Protein AF-A0A1B7NKE4-F1 (afdb_monomer_lite)

Organism: NCBI:txid1955775

Secondary structure (DSSP, 8-state):
-----PPPSEEEEEES-TTSTT-EEEEEETTEEE-TTTTS-SBSSTTS--B-----S-TT--------

Sequence (68 aa):
MSYSKSPSEYSVRKVGQPNTLEFRAYIERDGQPVSPFHDIPLYANEQQTILNMVVEIPRWTNAKLEVC

Structure (mmCIF, N/CA/C/O backbone):
data_AF-A0A1B7NKE4-F1
#
_entry.id   AF-A0A1B7NKE4-F1
#
loop_
_atom_site.group_PDB
_atom_site.id
_atom_site.type_symbol
_atom_site.label_atom_id
_atom_site.label_alt_id
_atom_site.label_comp_id
_atom_site.label_asym_id
_atom_site.label_entity_id
_atom_site.label_seq_id
_atom_site.pdbx_PDB_ins_code
_atom_site.Cartn_x
_atom_site.Cartn_y
_atom_site.Cartn_z
_atom_site.occupancy
_atom_site.B_iso_or_equiv
_atom_site.auth_seq_id
_atom_site.auth_comp_id
_atom_site.auth_asym_id
_atom_site.auth_atom_id
_atom_site.pdbx_PDB_model_num
ATOM 1 N N . MET A 1 1 ? -7.886 -19.092 20.449 1.00 43.44 1 MET A N 1
ATOM 2 C CA . MET A 1 1 ? -8.702 -18.071 19.759 1.00 43.44 1 MET A CA 1
ATOM 3 C C . MET A 1 1 ? -8.331 -18.057 18.285 1.00 43.44 1 MET A C 1
ATOM 5 O O . MET A 1 1 ? -7.303 -17.497 17.930 1.00 43.44 1 MET A O 1
ATOM 9 N N . SER A 1 2 ? -9.109 -18.726 17.435 1.00 45.78 2 SER A N 1
ATOM 10 C CA . SER A 1 2 ? -8.992 -18.567 15.984 1.00 45.78 2 SER A CA 1
ATOM 11 C C . SER A 1 2 ? -9.720 -17.284 15.599 1.00 45.78 2 SER A C 1
ATOM 13 O O . SER A 1 2 ? -10.948 -17.250 15.591 1.00 45.78 2 SER A O 1
ATOM 15 N N . TYR A 1 3 ? -8.982 -16.213 15.329 1.00 56.22 3 TYR A N 1
ATOM 16 C CA . TYR A 1 3 ? -9.572 -15.034 14.707 1.00 56.22 3 TYR A CA 1
ATOM 17 C C . TYR A 1 3 ? -9.898 -15.404 13.259 1.00 56.22 3 TYR A C 1
ATOM 19 O O . TYR A 1 3 ? -9.000 -15.515 12.425 1.00 56.22 3 TYR A O 1
ATOM 27 N N . SER A 1 4 ? -11.172 -15.667 12.959 1.00 54.12 4 SER A N 1
ATOM 28 C CA . SER A 1 4 ? -11.630 -15.736 11.574 1.00 54.12 4 SER A CA 1
ATOM 29 C C . SER A 1 4 ? -11.450 -14.345 10.976 1.00 54.12 4 SER A C 1
ATOM 31 O O . SER A 1 4 ? -12.131 -13.403 11.380 1.00 54.12 4 SER A O 1
ATOM 33 N N . LYS A 1 5 ? -10.487 -14.196 10.066 1.00 57.66 5 LYS A N 1
ATOM 34 C CA . LYS A 1 5 ? -10.265 -12.943 9.349 1.00 57.66 5 LYS A CA 1
ATOM 35 C C . LYS A 1 5 ? -11.479 -12.697 8.455 1.00 57.66 5 LYS A C 1
ATOM 37 O O . LYS A 1 5 ? -11.614 -13.355 7.426 1.00 57.66 5 LYS A O 1
ATOM 42 N N . SER A 1 6 ? -12.356 -11.781 8.857 1.00 64.00 6 SER A N 1
ATOM 43 C CA . SER A 1 6 ? -13.375 -11.246 7.958 1.00 64.00 6 SER A CA 1
ATOM 44 C C . SER A 1 6 ? -12.680 -10.713 6.699 1.00 64.00 6 SER A C 1
ATOM 46 O O . SER A 1 6 ? -11.581 -10.150 6.813 1.00 64.00 6 SER A O 1
ATOM 48 N N . PRO A 1 7 ? -13.247 -10.926 5.501 1.00 67.88 7 PRO A N 1
ATOM 49 C CA . PRO A 1 7 ? -12.683 -10.360 4.285 1.00 67.88 7 PRO A CA 1
ATOM 50 C C . PRO A 1 7 ? -12.534 -8.844 4.455 1.00 67.88 7 PRO A C 1
ATOM 52 O O . PRO A 1 7 ? -13.426 -8.174 4.968 1.00 67.88 7 PRO A O 1
ATOM 55 N N . SER A 1 8 ? -11.360 -8.332 4.090 1.00 76.56 8 SER A N 1
ATOM 56 C CA . SER A 1 8 ? -11.072 -6.898 4.126 1.00 76.56 8 SER A CA 1
ATOM 57 C C . SER A 1 8 ? -11.942 -6.192 3.090 1.00 76.56 8 SER A C 1
ATOM 59 O O . SER A 1 8 ? -11.996 -6.649 1.951 1.00 76.56 8 SER A O 1
ATOM 61 N N . GLU A 1 9 ? -12.570 -5.075 3.463 1.00 88.44 9 GLU A N 1
ATOM 62 C CA . GLU A 1 9 ? -13.287 -4.191 2.524 1.00 88.44 9 GLU A CA 1
ATOM 63 C C . GLU A 1 9 ? -12.352 -3.581 1.467 1.00 88.44 9 GLU A C 1
ATOM 65 O O . GLU A 1 9 ? -12.797 -3.161 0.401 1.00 88.44 9 GLU A O 1
ATOM 70 N N . TYR A 1 10 ? -11.049 -3.552 1.760 1.00 94.81 10 TYR A N 1
ATOM 71 C CA . TYR A 1 10 ? -10.021 -3.023 0.875 1.00 94.81 10 TYR A CA 1
ATOM 72 C C . TYR A 1 10 ? -9.232 -4.132 0.177 1.00 94.81 10 TYR A C 1
ATOM 74 O O . TYR A 1 10 ? -8.805 -5.101 0.821 1.00 94.81 10 TYR A O 1
ATOM 82 N N . SER A 1 11 ? -8.967 -3.940 -1.116 1.00 95.56 11 SER A N 1
ATOM 83 C CA . SER A 1 11 ? -8.063 -4.754 -1.938 1.00 95.56 11 SER A CA 1
ATOM 84 C C . SER 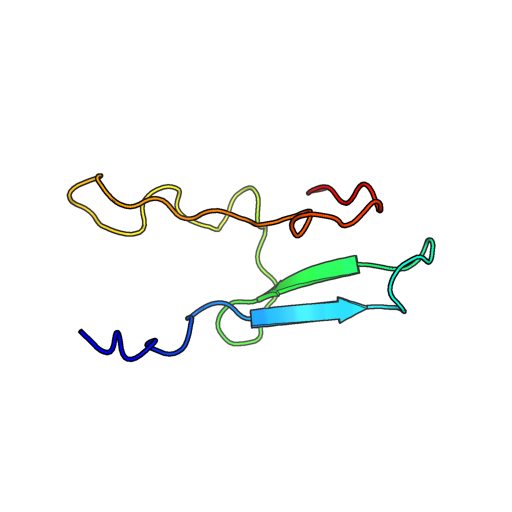A 1 11 ? -6.898 -3.926 -2.486 1.00 95.56 11 SER A C 1
ATOM 86 O O . SER A 1 11 ? -6.835 -2.710 -2.307 1.00 95.56 11 SER A O 1
ATOM 88 N N . VAL A 1 12 ? -5.931 -4.598 -3.123 1.00 95.31 12 VAL A N 1
ATOM 89 C CA . VAL A 1 12 ? -4.759 -3.950 -3.727 1.00 95.31 12 VAL A CA 1
ATOM 90 C C . VAL A 1 12 ? -4.723 -4.232 -5.224 1.00 95.31 12 VAL A C 1
ATOM 92 O O . VAL A 1 12 ? -4.562 -5.385 -5.632 1.00 95.31 12 VAL A O 1
ATOM 95 N N . ARG A 1 13 ? -4.764 -3.174 -6.037 1.00 95.88 13 ARG A N 1
ATOM 96 C CA . ARG A 1 13 ? -4.468 -3.230 -7.472 1.00 95.88 13 ARG A CA 1
ATOM 97 C C . ARG A 1 13 ? -2.987 -2.954 -7.692 1.00 95.88 13 ARG A C 1
ATOM 99 O O . ARG A 1 13 ? -2.502 -1.864 -7.397 1.00 95.88 13 ARG A O 1
ATOM 106 N N . LYS A 1 14 ? -2.271 -3.933 -8.242 1.00 96.25 14 LYS A N 1
ATOM 107 C CA . LYS A 1 14 ? -0.850 -3.800 -8.591 1.00 96.25 14 LYS A CA 1
ATOM 108 C C . LYS A 1 14 ? -0.698 -3.467 -10.069 1.00 96.25 14 LYS A C 1
ATOM 110 O O . LYS A 1 14 ? -1.308 -4.117 -10.913 1.00 96.25 14 LYS A O 1
ATOM 115 N N . VAL A 1 15 ? 0.143 -2.486 -10.363 1.00 96.94 15 VAL A N 1
ATOM 116 C CA . VAL A 1 15 ? 0.570 -2.125 -11.717 1.00 96.94 15 VAL A CA 1
ATOM 117 C C . VAL A 1 15 ? 2.081 -2.309 -11.785 1.00 96.94 15 VAL A C 1
ATOM 119 O O . VAL A 1 15 ? 2.793 -1.879 -10.881 1.00 96.94 15 VAL A O 1
ATOM 122 N N . GLY A 1 16 ? 2.566 -2.965 -12.839 1.00 96.44 16 GLY A N 1
ATOM 123 C C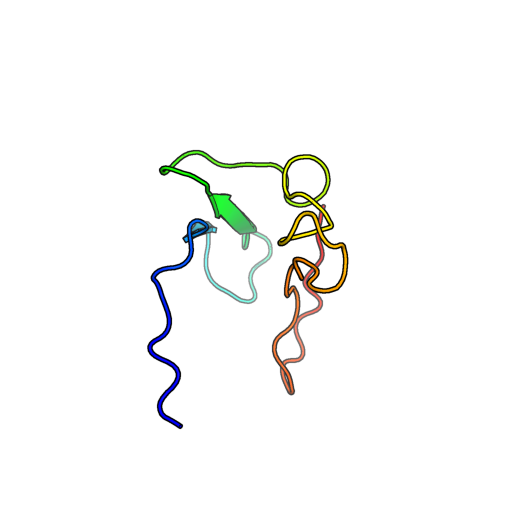A . GLY A 1 16 ? 3.982 -3.306 -12.975 1.00 96.44 16 GLY A CA 1
ATOM 124 C C . GLY A 1 16 ? 4.432 -4.452 -12.062 1.00 96.44 16 GLY A C 1
ATOM 125 O O . GLY A 1 16 ? 3.635 -5.073 -11.353 1.00 96.44 16 GLY A O 1
ATOM 126 N N . GLN A 1 17 ? 5.728 -4.757 -12.110 1.00 97.50 17 GLN A N 1
ATOM 127 C CA . GLN A 1 17 ? 6.348 -5.793 -11.282 1.00 97.50 17 GLN A CA 1
ATOM 128 C C . GLN A 1 17 ? 6.998 -5.169 -10.043 1.00 97.50 17 GLN A C 1
ATOM 130 O O . GLN A 1 17 ? 7.512 -4.059 -10.134 1.00 97.50 17 GLN A O 1
ATOM 135 N N . PRO A 1 18 ? 7.018 -5.853 -8.886 1.00 95.75 18 PRO A N 1
ATOM 136 C CA . PRO A 1 18 ? 7.757 -5.372 -7.724 1.00 95.75 18 PRO A CA 1
ATOM 137 C C . PRO A 1 18 ? 9.229 -5.084 -8.054 1.00 95.75 18 PRO A C 1
ATOM 139 O O . PRO A 1 18 ? 9.857 -5.834 -8.800 1.00 95.75 18 PRO A O 1
ATOM 142 N N . ASN A 1 19 ? 9.790 -4.045 -7.430 1.00 96.06 19 ASN A N 1
ATOM 143 C CA . ASN A 1 19 ? 11.181 -3.600 -7.610 1.00 96.06 19 ASN A CA 1
ATOM 144 C C . ASN A 1 19 ? 11.509 -3.031 -9.008 1.00 96.06 19 ASN A C 1
ATOM 146 O O . ASN A 1 19 ? 12.666 -3.069 -9.424 1.00 96.06 19 ASN A O 1
ATOM 150 N N . THR A 1 20 ? 10.519 -2.481 -9.717 1.00 97.62 20 THR A N 1
ATOM 151 C CA . THR A 1 20 ? 10.731 -1.674 -10.932 1.00 97.62 20 THR A CA 1
ATOM 152 C C . THR A 1 20 ? 10.237 -0.240 -10.732 1.00 97.62 20 THR A C 1
ATOM 154 O O . THR A 1 20 ? 9.512 0.049 -9.778 1.00 97.62 20 THR A O 1
ATOM 157 N N . LEU A 1 21 ? 10.630 0.680 -11.618 1.00 96.62 21 LEU A N 1
ATOM 158 C CA . LEU A 1 21 ? 10.262 2.101 -11.516 1.00 96.62 21 LEU A CA 1
ATOM 159 C C . LEU A 1 21 ? 8.765 2.345 -11.769 1.00 96.62 21 LEU A C 1
ATOM 161 O O . LEU A 1 21 ? 8.184 3.311 -11.268 1.00 96.62 21 LEU A O 1
ATOM 165 N N . GLU A 1 22 ? 8.129 1.445 -12.513 1.00 97.06 22 GLU A N 1
ATOM 166 C CA . GLU A 1 22 ? 6.717 1.477 -12.891 1.00 97.06 22 GLU A CA 1
ATOM 167 C C . GLU A 1 22 ? 5.812 0.867 -11.817 1.00 97.06 22 GLU A C 1
ATOM 169 O O . GLU A 1 22 ? 4.590 0.969 -11.925 1.00 97.06 22 GLU A O 1
ATOM 174 N N . PHE A 1 23 ? 6.385 0.226 -10.789 1.00 97.50 23 PHE A N 1
ATOM 175 C CA . PHE A 1 23 ? 5.601 -0.443 -9.761 1.00 97.50 23 PHE A CA 1
ATOM 176 C C . PHE A 1 23 ? 4.710 0.546 -9.011 1.00 97.50 23 PHE A C 1
ATOM 178 O O . PHE A 1 23 ? 5.197 1.505 -8.409 1.00 97.50 23 PHE A O 1
ATOM 185 N N . ARG A 1 24 ? 3.402 0.289 -9.003 1.00 96.81 24 ARG A N 1
ATOM 186 C CA . ARG A 1 24 ? 2.420 1.015 -8.190 1.00 96.81 24 ARG A CA 1
ATOM 187 C C . ARG A 1 24 ? 1.472 0.026 -7.522 1.00 96.81 24 ARG A C 1
ATOM 189 O O . ARG A 1 24 ? 1.094 -0.986 -8.115 1.00 96.81 24 ARG A O 1
ATOM 196 N N . ALA A 1 25 ? 1.067 0.337 -6.296 1.00 96.50 25 ALA A N 1
ATOM 197 C CA . ALA A 1 25 ? 0.050 -0.400 -5.557 1.00 96.50 25 ALA A CA 1
ATOM 198 C C . ALA A 1 25 ? -1.047 0.580 -5.129 1.00 96.50 25 ALA A C 1
ATOM 200 O O . ALA A 1 25 ? -0.815 1.438 -4.284 1.00 96.50 25 ALA A O 1
ATOM 201 N N . TYR A 1 26 ? -2.225 0.458 -5.733 1.00 97.12 26 TYR A N 1
ATOM 202 C CA . TYR A 1 26 ? -3.396 1.259 -5.388 1.00 97.12 26 TYR A CA 1
ATOM 203 C C . TYR A 1 26 ? -4.273 0.487 -4.416 1.00 97.12 26 TYR A C 1
ATOM 205 O O . TYR A 1 26 ? -4.433 -0.729 -4.560 1.00 97.12 26 TYR A O 1
ATOM 213 N N . ILE A 1 27 ? -4.862 1.196 -3.460 1.00 97.00 27 ILE A N 1
ATOM 214 C CA . ILE A 1 27 ? -5.907 0.636 -2.610 1.00 97.00 27 ILE A CA 1
ATOM 215 C C . ILE A 1 27 ? -7.230 0.786 -3.345 1.00 97.00 27 ILE A C 1
ATOM 217 O O . ILE A 1 27 ? -7.515 1.834 -3.922 1.00 97.00 27 ILE A O 1
ATOM 221 N N . GLU A 1 28 ? -8.024 -0.273 -3.341 1.00 96.75 28 GLU A N 1
ATOM 222 C CA . GLU A 1 28 ? -9.368 -0.260 -3.894 1.00 96.75 28 GLU A CA 1
ATOM 223 C C . GLU A 1 28 ? -10.394 -0.508 -2.804 1.00 96.75 28 GLU A C 1
ATOM 225 O O . GLU A 1 28 ? -10.158 -1.291 -1.882 1.00 96.75 28 GLU A O 1
ATOM 230 N N . ARG A 1 29 ? -11.559 0.104 -2.981 1.00 94.94 29 ARG A N 1
ATOM 231 C CA . ARG A 1 29 ? -12.791 -0.223 -2.275 1.00 94.94 29 ARG A CA 1
ATOM 232 C C . ARG A 1 29 ? -13.860 -0.488 -3.327 1.00 94.94 29 ARG A C 1
ATOM 234 O O . ARG A 1 29 ? -13.986 0.286 -4.273 1.00 94.94 29 ARG A O 1
ATOM 241 N N . ASP A 1 30 ? -14.554 -1.618 -3.222 1.00 92.81 30 ASP A N 1
ATOM 242 C CA . ASP A 1 30 ? -15.575 -2.038 -4.197 1.00 92.81 30 ASP A CA 1
ATOM 243 C C . ASP A 1 30 ? -15.073 -2.044 -5.660 1.00 92.81 30 ASP A C 1
ATOM 245 O O . ASP A 1 30 ? -15.791 -1.718 -6.605 1.00 92.81 30 ASP A O 1
ATOM 249 N N . GLY A 1 31 ? -13.795 -2.396 -5.853 1.00 91.94 31 GLY A N 1
ATOM 250 C CA . GLY A 1 31 ? -13.135 -2.460 -7.164 1.00 91.94 31 GLY A CA 1
ATOM 251 C C . GLY A 1 31 ? -12.724 -1.108 -7.763 1.00 91.94 31 GLY A C 1
ATOM 252 O O . GLY A 1 31 ? -12.182 -1.075 -8.871 1.00 91.94 31 GLY A O 1
ATOM 253 N N . GLN A 1 32 ? -12.947 0.002 -7.053 1.00 95.19 32 GLN A N 1
ATOM 254 C CA . GLN A 1 32 ? -12.543 1.341 -7.481 1.00 95.19 32 GLN A CA 1
ATOM 255 C C . GLN A 1 32 ? -11.329 1.834 -6.685 1.00 95.19 32 GLN A C 1
ATOM 257 O O . GLN A 1 32 ? -11.327 1.707 -5.459 1.00 95.19 32 GLN A O 1
ATOM 262 N N . PRO A 1 33 ? -10.298 2.404 -7.342 1.00 96.00 33 PRO A N 1
ATOM 263 C CA . PRO A 1 33 ? -9.173 3.016 -6.644 1.00 96.00 33 PRO A CA 1
ATOM 264 C C . PRO A 1 33 ? -9.624 4.162 -5.734 1.00 96.00 33 PRO A C 1
ATOM 266 O O . PRO A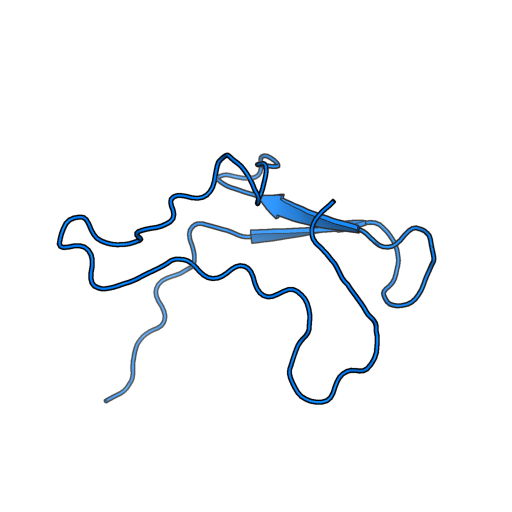 1 33 ? -10.388 5.027 -6.158 1.00 96.00 33 PRO A O 1
ATOM 269 N N . VAL A 1 34 ? -9.105 4.182 -4.510 1.00 96.56 3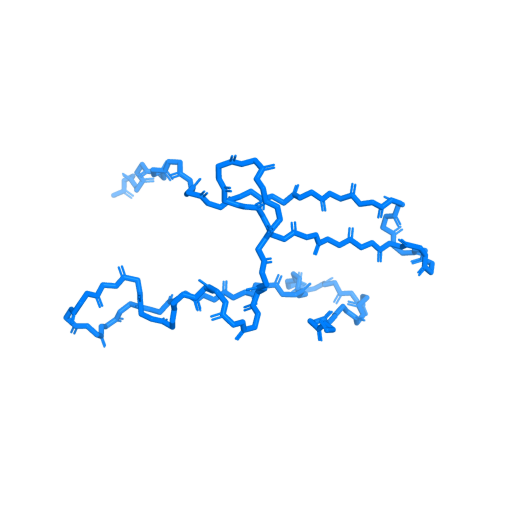4 VAL A N 1
ATOM 270 C CA 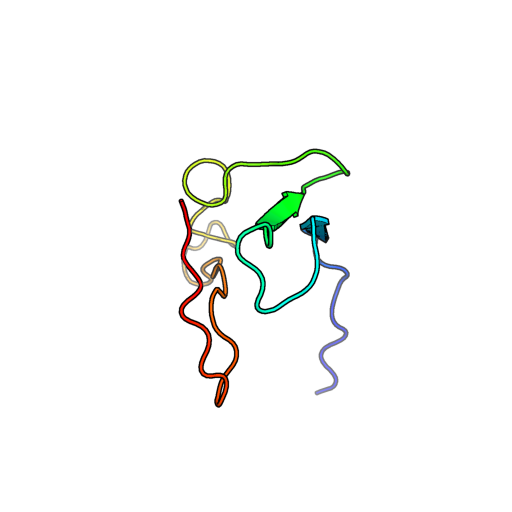. VAL A 1 34 ? -9.316 5.245 -3.519 1.00 96.56 34 VAL A CA 1
ATOM 271 C C . VAL A 1 34 ? -7.973 5.821 -3.079 1.00 96.56 34 VAL A C 1
ATOM 273 O O . VAL A 1 34 ? -6.947 5.134 -3.126 1.00 96.56 34 VAL A O 1
ATOM 276 N N . SER A 1 35 ? -7.959 7.084 -2.650 1.00 96.38 35 SER A N 1
ATOM 277 C CA . SER A 1 35 ? -6.751 7.702 -2.114 1.00 96.38 35 SER A CA 1
ATOM 278 C C . SER A 1 35 ? -6.433 7.128 -0.730 1.00 96.38 35 SER A C 1
ATOM 280 O O . SER A 1 35 ? -7.227 7.300 0.199 1.00 96.38 35 SER A O 1
ATOM 282 N N . PRO A 1 36 ? -5.255 6.509 -0.532 1.00 96.00 36 PRO A N 1
ATOM 283 C CA . PRO A 1 36 ? -4.854 6.016 0.783 1.00 96.00 36 PRO A CA 1
ATOM 284 C C . PRO A 1 36 ? -4.624 7.143 1.798 1.00 96.00 36 PRO A C 1
ATOM 286 O O . PRO A 1 36 ? -4.639 6.884 2.997 1.00 96.00 36 PRO A O 1
ATOM 289 N N . PHE A 1 37 ? -4.404 8.377 1.332 1.00 96.69 37 PHE A N 1
ATOM 290 C CA . PHE A 1 37 ? -4.099 9.523 2.186 1.00 96.69 37 PHE A CA 1
ATOM 291 C C . PHE A 1 37 ? -5.351 10.298 2.619 1.00 96.69 37 PHE A C 1
ATOM 293 O O . PHE A 1 37 ? -5.359 10.911 3.683 1.00 96.69 37 PHE A O 1
ATOM 300 N N . HIS A 1 38 ? -6.409 10.276 1.803 1.00 95.75 38 HIS A N 1
ATOM 301 C CA . HIS A 1 38 ? -7.600 11.103 2.022 1.00 95.75 38 HIS A CA 1
ATOM 302 C C . HIS A 1 38 ? -8.873 10.300 2.294 1.00 95.75 38 HIS A C 1
ATOM 304 O O . HIS A 1 38 ? -9.705 10.744 3.081 1.00 95.75 38 HIS A O 1
ATOM 310 N N . ASP A 1 39 ? -9.029 9.131 1.667 1.00 96.06 39 ASP A N 1
ATOM 311 C CA . ASP A 1 39 ? -10.322 8.437 1.626 1.00 96.06 39 ASP A CA 1
ATOM 312 C C . ASP A 1 39 ? -10.425 7.292 2.640 1.00 96.06 39 ASP A C 1
ATOM 314 O O . ASP A 1 39 ? -11.525 6.819 2.930 1.00 96.06 39 ASP A O 1
ATOM 318 N N . ILE A 1 40 ? -9.298 6.835 3.197 1.00 94.69 40 ILE A N 1
ATOM 319 C CA . ILE A 1 40 ? -9.283 5.806 4.241 1.00 94.69 40 ILE A CA 1
ATOM 320 C C . ILE A 1 40 ? -9.470 6.485 5.601 1.00 94.69 40 ILE A C 1
ATOM 322 O O . ILE A 1 40 ? -8.607 7.262 6.017 1.00 94.69 40 ILE A O 1
ATOM 326 N N . PRO A 1 41 ? -10.557 6.190 6.338 1.00 94.38 41 PRO A N 1
ATOM 327 C CA . PRO A 1 41 ? -10.773 6.775 7.653 1.00 94.38 41 PRO A CA 1
ATOM 328 C C . PRO A 1 41 ? -9.654 6.380 8.611 1.00 94.38 41 PRO A C 1
ATOM 330 O O . PRO A 1 41 ? -9.275 5.211 8.673 1.00 94.38 41 PRO A O 1
ATOM 333 N N . LEU A 1 42 ? -9.175 7.322 9.421 1.00 93.00 42 LEU A N 1
ATOM 334 C CA . LEU A 1 42 ? -8.170 7.023 10.442 1.00 93.00 42 LEU A CA 1
ATOM 335 C C . LEU A 1 42 ? -8.667 5.961 11.437 1.00 93.00 42 LEU A C 1
ATOM 337 O O . LEU A 1 42 ? -7.919 5.060 11.806 1.00 93.00 42 LEU A O 1
ATOM 341 N N . TYR A 1 43 ? -9.930 6.058 11.852 1.00 93.56 43 TYR A N 1
ATOM 342 C CA . TYR A 1 43 ? -10.548 5.160 12.823 1.00 93.56 43 TYR A CA 1
ATOM 343 C C . TYR A 1 43 ? -11.383 4.090 12.119 1.00 93.56 43 TYR A C 1
ATOM 345 O O . TYR A 1 43 ? -12.267 4.406 11.327 1.00 93.56 43 TYR A O 1
ATOM 353 N N . ALA A 1 44 ? -11.121 2.822 12.437 1.00 89.50 44 ALA A N 1
ATOM 354 C CA . ALA A 1 44 ? -11.914 1.688 11.964 1.00 89.50 44 ALA A CA 1
ATOM 355 C C . ALA A 1 44 ? -13.154 1.436 12.839 1.00 89.50 44 ALA A C 1
ATOM 357 O O . ALA A 1 44 ? -14.084 0.758 12.411 1.00 89.50 44 ALA A O 1
ATOM 358 N N . ASN A 1 45 ? -13.165 1.961 14.069 1.00 87.50 45 ASN A N 1
ATOM 359 C CA . ASN A 1 45 ? -14.313 1.926 14.967 1.00 87.50 45 ASN A CA 1
ATOM 360 C C . ASN A 1 45 ? -14.646 3.323 15.506 1.00 87.50 45 ASN A C 1
ATOM 362 O O . ASN A 1 45 ? -13.767 4.127 15.811 1.00 87.50 45 ASN A O 1
ATOM 366 N N . GLU A 1 46 ? -15.936 3.603 15.669 1.00 75.75 46 GLU A N 1
ATOM 367 C CA . GLU A 1 46 ? -16.416 4.911 16.134 1.00 75.75 46 GLU A CA 1
ATOM 368 C C . GLU A 1 46 ? -16.044 5.195 17.594 1.00 75.75 46 GLU A C 1
ATOM 370 O O . GLU A 1 46 ? -15.943 6.347 17.995 1.00 75.75 46 GLU A O 1
ATOM 375 N N . GLN A 1 47 ? -15.775 4.153 18.387 1.00 86.75 47 GLN A N 1
ATOM 376 C CA . GLN A 1 47 ? -15.314 4.266 19.775 1.00 86.75 47 GLN A CA 1
ATOM 377 C C . GLN A 1 47 ? -13.806 4.596 19.886 1.00 86.75 47 GLN A C 1
ATOM 379 O O . GLN A 1 47 ? -13.270 4.635 20.990 1.00 86.75 47 GLN A O 1
ATOM 384 N N . GLN A 1 48 ? -13.137 4.853 18.752 1.00 79.00 48 GLN A N 1
ATOM 385 C CA . GLN A 1 48 ? -11.798 5.449 18.613 1.00 79.00 48 GLN A CA 1
ATOM 386 C C . GLN A 1 48 ? -10.621 4.693 19.253 1.00 79.00 48 GLN A C 1
ATOM 388 O O . GLN A 1 48 ? -9.656 5.298 19.717 1.00 79.00 48 GLN A O 1
ATOM 393 N N . THR A 1 49 ? -10.640 3.363 19.230 1.00 90.12 49 THR A N 1
ATOM 394 C CA . THR A 1 49 ? -9.546 2.528 19.775 1.00 90.12 49 THR A CA 1
ATOM 395 C C . THR A 1 49 ? -8.847 1.664 18.731 1.00 90.12 49 THR A C 1
ATOM 397 O O . THR A 1 49 ? -7.800 1.084 19.018 1.00 90.12 49 THR A O 1
ATOM 400 N N . ILE A 1 50 ? -9.396 1.585 17.517 1.00 90.94 50 ILE A N 1
ATOM 401 C CA . ILE A 1 50 ? -8.849 0.808 16.405 1.00 90.94 50 ILE A CA 1
ATOM 402 C C . ILE A 1 50 ? -8.619 1.755 15.231 1.00 90.94 50 ILE A C 1
ATOM 404 O O . ILE A 1 50 ? -9.540 2.445 14.791 1.00 90.94 50 ILE A O 1
ATOM 408 N N . LEU A 1 51 ? -7.389 1.772 14.718 1.00 92.88 51 LEU A N 1
ATOM 409 C CA . LEU A 1 51 ? -6.990 2.606 13.590 1.00 92.88 51 LEU A CA 1
ATOM 410 C C . LEU A 1 51 ? -6.770 1.765 12.333 1.00 92.88 51 LEU A C 1
ATOM 412 O O . LEU A 1 51 ? -6.345 0.610 12.418 1.00 92.88 51 LEU A O 1
ATOM 416 N N . ASN A 1 52 ? -7.004 2.370 11.171 1.00 93.94 52 ASN A N 1
ATOM 417 C CA . ASN A 1 52 ? -6.578 1.807 9.898 1.00 93.94 52 ASN A CA 1
ATOM 418 C C . ASN A 1 52 ? -5.106 2.145 9.661 1.00 93.94 52 ASN A C 1
ATOM 420 O O . ASN A 1 52 ? -4.696 3.302 9.721 1.00 93.94 52 ASN A O 1
ATOM 424 N N . MET A 1 53 ? -4.308 1.119 9.377 1.00 95.25 53 MET A N 1
ATOM 425 C CA . MET A 1 53 ? -2.905 1.271 9.014 1.00 95.25 53 MET A CA 1
ATOM 426 C C . MET A 1 53 ? -2.730 0.926 7.540 1.00 95.25 53 MET A C 1
ATOM 428 O O . MET A 1 53 ? -3.031 -0.193 7.120 1.00 95.25 53 MET A O 1
ATOM 432 N N . VAL A 1 54 ? -2.174 1.860 6.774 1.00 96.38 54 VAL A N 1
ATOM 433 C CA . VAL A 1 54 ? -1.690 1.590 5.420 1.00 96.38 54 VAL A CA 1
ATOM 434 C C . VAL A 1 54 ? -0.261 1.069 5.529 1.00 96.38 54 VAL A C 1
ATOM 436 O O . VAL A 1 54 ? 0.641 1.773 5.972 1.00 96.38 54 VAL A O 1
ATOM 439 N N . VAL A 1 55 ? -0.060 -0.200 5.182 1.00 97.00 55 VAL A N 1
ATOM 440 C CA . VAL A 1 55 ? 1.264 -0.828 5.233 1.00 97.00 55 VAL A CA 1
ATOM 441 C C . VAL A 1 55 ? 1.984 -0.592 3.912 1.00 97.00 55 VAL A C 1
ATOM 443 O O . VAL A 1 55 ? 1.568 -1.109 2.879 1.00 97.00 55 VAL A O 1
ATOM 446 N N . GLU A 1 56 ? 3.096 0.134 3.966 1.00 97.25 56 GLU A N 1
ATOM 447 C CA . GLU A 1 56 ? 3.941 0.404 2.797 1.00 97.25 56 GLU A CA 1
ATOM 448 C C . GLU A 1 56 ? 5.046 -0.649 2.641 1.00 97.25 56 GLU A C 1
ATOM 450 O O . GLU A 1 56 ? 5.251 -1.189 1.556 1.00 97.25 56 GLU A O 1
ATOM 455 N N . ILE A 1 57 ? 5.741 -0.983 3.735 1.00 97.94 57 ILE A N 1
ATOM 456 C CA . ILE A 1 57 ? 6.942 -1.829 3.716 1.00 97.94 57 ILE A CA 1
ATOM 457 C C . ILE A 1 57 ? 6.756 -3.019 4.668 1.00 97.94 57 ILE A C 1
ATOM 459 O O . ILE A 1 57 ? 6.743 -2.843 5.891 1.00 97.94 57 ILE A O 1
ATOM 463 N N . PRO A 1 58 ? 6.629 -4.255 4.150 1.00 97.75 58 PRO A N 1
ATOM 464 C CA . PRO A 1 58 ? 6.608 -5.449 4.986 1.00 97.75 58 PRO A CA 1
ATOM 465 C C . PRO A 1 58 ? 7.921 -5.631 5.760 1.00 97.75 58 PRO A C 1
ATOM 467 O O . PRO A 1 58 ? 9.009 -5.323 5.265 1.00 97.75 58 PRO A O 1
ATOM 470 N N . ARG A 1 59 ? 7.834 -6.185 6.975 1.00 97.19 59 ARG A N 1
ATOM 471 C CA . ARG A 1 59 ? 9.005 -6.425 7.833 1.00 97.19 59 ARG A CA 1
ATOM 472 C C . ARG A 1 59 ? 10.078 -7.247 7.105 1.00 97.19 59 ARG A C 1
ATOM 474 O O . ARG A 1 59 ? 9.757 -8.239 6.458 1.00 97.19 59 ARG A O 1
ATOM 481 N N . TRP A 1 60 ? 11.342 -6.848 7.282 1.00 97.75 60 TRP A N 1
ATOM 482 C CA . TRP A 1 60 ? 12.529 -7.453 6.654 1.00 97.75 60 TRP A CA 1
ATOM 483 C C . TRP A 1 60 ? 12.554 -7.384 5.119 1.00 97.75 60 TRP A C 1
ATOM 485 O O . TRP A 1 60 ? 13.246 -8.167 4.471 1.00 97.75 60 TRP A O 1
ATOM 495 N N . THR A 1 61 ? 11.835 -6.425 4.536 1.00 97.75 61 THR A N 1
ATOM 496 C CA . THR A 1 61 ? 12.011 -6.030 3.133 1.00 97.75 61 THR A CA 1
ATOM 497 C C . TH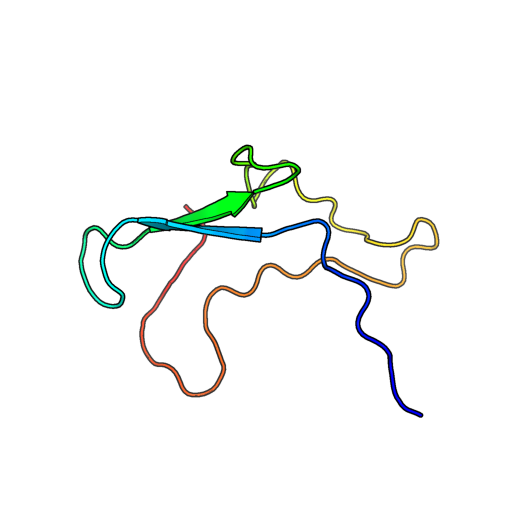R A 1 61 ? 12.780 -4.711 3.043 1.00 97.75 61 THR A C 1
ATOM 499 O O . THR A 1 61 ? 12.895 -3.988 4.031 1.00 97.75 61 THR A O 1
ATOM 502 N N . ASN A 1 62 ? 13.362 -4.432 1.874 1.00 97.62 62 ASN A N 1
ATOM 503 C CA . ASN A 1 62 ? 14.338 -3.347 1.700 1.00 97.62 62 ASN A CA 1
ATOM 504 C C . ASN A 1 62 ? 13.856 -2.235 0.757 1.00 97.62 62 ASN A C 1
ATOM 506 O O . ASN A 1 62 ? 14.408 -1.139 0.773 1.00 97.62 62 ASN A O 1
ATOM 510 N N . ALA A 1 63 ? 12.859 -2.513 -0.089 1.00 97.62 63 ALA A N 1
ATOM 511 C CA . ALA A 1 63 ? 12.346 -1.526 -1.029 1.00 97.62 63 ALA A CA 1
ATOM 512 C C . ALA A 1 63 ? 11.609 -0.418 -0.265 1.00 97.62 63 ALA A C 1
ATOM 514 O O . ALA A 1 63 ? 10.652 -0.693 0.460 1.00 97.62 63 ALA A O 1
ATOM 515 N N . LYS A 1 64 ? 12.049 0.831 -0.442 1.00 97.50 64 LYS A N 1
ATOM 516 C CA . LYS A 1 64 ? 11.405 2.007 0.146 1.00 97.50 64 LYS A CA 1
ATOM 517 C C . LYS A 1 64 ? 10.181 2.369 -0.689 1.00 97.50 64 LYS A C 1
ATOM 519 O O . LYS A 1 64 ? 10.284 3.110 -1.660 1.00 97.50 64 LYS A O 1
ATOM 524 N N . LEU A 1 65 ? 9.044 1.792 -0.324 1.00 97.50 65 LEU A N 1
ATOM 525 C CA . LEU A 1 65 ? 7.737 2.153 -0.863 1.00 97.50 65 LEU A CA 1
ATOM 526 C C . LEU A 1 65 ? 7.140 3.281 -0.015 1.00 97.50 65 LEU A C 1
ATOM 528 O O . LEU A 1 65 ? 7.431 3.365 1.176 1.00 97.50 65 LEU A O 1
ATOM 532 N N . GLU A 1 66 ? 6.346 4.151 -0.631 1.00 97.38 66 GLU A N 1
ATOM 533 C CA . GLU A 1 66 ? 5.684 5.270 0.042 1.00 97.38 66 GLU A CA 1
ATOM 534 C C . GLU A 1 66 ? 4.339 5.582 -0.614 1.00 97.38 66 GLU A C 1
ATOM 536 O O . GLU A 1 66 ? 4.151 5.335 -1.809 1.00 97.38 66 GLU A O 1
ATOM 541 N N . VAL A 1 67 ? 3.412 6.134 0.162 1.00 95.25 67 VAL A N 1
ATOM 542 C CA . VAL A 1 67 ? 2.227 6.816 -0.354 1.00 95.25 67 VAL A CA 1
ATOM 543 C C . VAL A 1 67 ? 2.674 8.087 -1.089 1.00 95.25 67 VAL A C 1
ATOM 545 O O . VAL A 1 67 ? 3.432 8.888 -0.544 1.00 95.25 67 VAL A O 1
ATOM 548 N N . CYS A 1 68 ? 2.213 8.254 -2.331 1.00 65.69 68 CYS A N 1
ATOM 549 C CA . CYS A 1 68 ? 2.444 9.437 -3.164 1.00 65.69 68 CYS A CA 1
ATOM 550 C C . CYS A 1 68 ? 1.162 10.251 -3.329 1.00 65.69 68 CYS A C 1
ATOM 552 O O . CYS A 1 68 ? 0.085 9.617 -3.435 1.00 65.69 68 CYS A O 1
#

Foldseek 3Di:
DPDPDDDDQKDWDWDDDPPDPRTDIFIDGPNHGDQPVPPADQAPDPVRPHGDDDDQDPPPDDDDGDRD

InterPro domains:
  IPR008162 Inorganic pyrophosphatase [PTHR10286] (8-67)
  IPR036649 Inorganic pyrophosphatase superfamily [G3DSA:3.90.80.10] (9-68)
  IPR036649 Inorganic pyrophosphatase superfamily [SSF50324] (10-67)

Radius of gyration: 14.02 Å; chains: 1; bounding box: 31×30×33 Å

pLDDT: mean 90.01, std 13.22, range [43.44, 97.94]